Protein AF-A0AAW3KBV8-F1 (afdb_monomer_lite)

Radius of gyration: 38.48 Å; chains: 1; bounding box: 75×26×98 Å

pLDDT: mean 75.77, std 16.67, range [42.44, 93.81]

Secondary structure (DSSP, 8-state):
---HHHHHHHHHH-HHHHT--HHHHHHHHHTS---HHHHHHHHTT-HHHHHHHHT-------PPPPPSTT---------PPPPPP----TTSHHHHHHHHHHHHHHHHT--

Foldseek 3Di:
DQDLVNVVVCCVVDPCSVVDDLVRVLVVLVVDPDDPLSSVCVSVVPQVVVCVVVVHDDDDDDDDPDDDPPPDPDPPPPPPPPDDPPDPPPPPVVVVVVVVVVVVVVVVVVD

Structure (mmCIF, N/CA/C/O backbone):
data_AF-A0AAW3KBV8-F1
#
_entry.id   AF-A0AAW3KBV8-F1
#
loop_
_atom_site.group_PDB
_atom_site.id
_atom_site.type_symbol
_atom_site.label_atom_id
_atom_site.label_alt_id
_atom_site.label_comp_id
_atom_site.label_asym_id
_atom_site.label_entity_id
_atom_site.label_seq_id
_atom_site.pdbx_PDB_ins_code
_atom_site.Cartn_x
_atom_site.Cartn_y
_atom_site.Cartn_z
_atom_site.occupancy
_atom_site.B_iso_or_equiv
_atom_site.auth_seq_id
_atom_site.auth_comp_id
_atom_site.auth_asym_id
_atom_site.auth_atom_id
_atom_site.pdbx_PDB_model_num
ATOM 1 N N . MET A 1 1 ? -9.832 -16.138 1.123 1.00 49.03 1 MET A N 1
ATOM 2 C CA . MET A 1 1 ? -8.434 -15.686 1.206 1.00 49.03 1 MET A CA 1
ATOM 3 C C . MET A 1 1 ? -8.419 -14.289 0.636 1.00 49.03 1 MET A C 1
ATOM 5 O O . MET A 1 1 ? -8.500 -14.161 -0.575 1.00 49.03 1 MET A O 1
ATOM 9 N N . SER A 1 2 ? -8.476 -13.278 1.497 1.00 58.88 2 SER A N 1
ATOM 10 C CA . SER A 1 2 ? -8.214 -11.900 1.079 1.00 58.88 2 SER A CA 1
ATOM 11 C C . SER A 1 2 ? -6.729 -11.654 1.278 1.00 58.88 2 SER A C 1
ATOM 13 O O . SER A 1 2 ? -6.234 -11.850 2.388 1.00 58.88 2 SER A O 1
ATOM 15 N N . ASP A 1 3 ? -6.026 -11.295 0.210 1.00 83.75 3 ASP A N 1
ATOM 16 C CA . ASP A 1 3 ? -4.622 -10.904 0.291 1.00 83.75 3 ASP A CA 1
ATOM 17 C C . ASP A 1 3 ? -4.525 -9.458 0.817 1.00 83.75 3 ASP A C 1
ATOM 19 O O . ASP A 1 3 ? -5.466 -8.664 0.702 1.00 83.75 3 ASP A O 1
ATOM 23 N N . ILE A 1 4 ? -3.385 -9.084 1.391 1.00 87.75 4 ILE A N 1
ATOM 24 C CA . ILE A 1 4 ? -3.116 -7.702 1.800 1.00 87.75 4 ILE A CA 1
ATOM 25 C C . ILE A 1 4 ? -3.216 -6.747 0.603 1.00 87.75 4 ILE A C 1
ATOM 27 O O . ILE A 1 4 ? -3.649 -5.608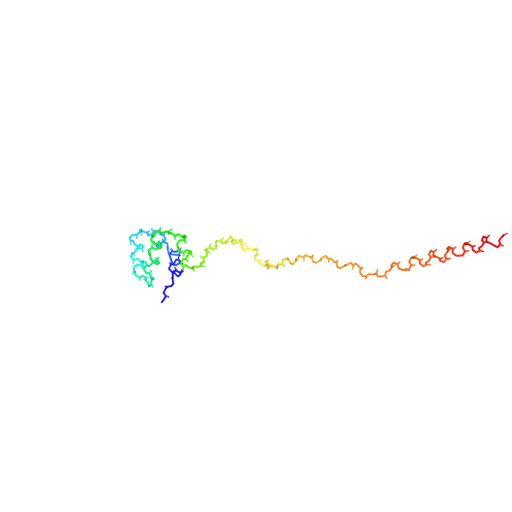 0.759 1.00 87.75 4 ILE A O 1
ATOM 31 N N . ILE A 1 5 ? -2.880 -7.227 -0.600 1.00 88.06 5 ILE A N 1
ATOM 32 C CA . ILE A 1 5 ? -3.004 -6.461 -1.843 1.00 88.06 5 ILE A CA 1
ATOM 33 C C . ILE A 1 5 ? -4.477 -6.174 -2.153 1.00 88.06 5 ILE A C 1
ATOM 35 O O . ILE A 1 5 ? -4.812 -5.019 -2.407 1.00 88.06 5 ILE A O 1
ATOM 39 N N . ASP A 1 6 ? -5.363 -7.171 -2.046 1.00 89.12 6 ASP A N 1
ATOM 40 C CA . ASP A 1 6 ? -6.808 -6.981 -2.253 1.00 89.12 6 ASP A CA 1
ATOM 41 C C . ASP A 1 6 ? -7.386 -5.982 -1.242 1.00 89.12 6 ASP A C 1
ATOM 43 O O . ASP A 1 6 ? -8.231 -5.146 -1.569 1.00 89.12 6 ASP A O 1
ATOM 47 N N . PHE A 1 7 ? -6.914 -6.049 0.007 1.00 91.00 7 PHE A N 1
ATOM 48 C CA . PHE A 1 7 ? -7.319 -5.109 1.046 1.00 91.00 7 PHE A CA 1
ATOM 49 C C . PHE A 1 7 ? -6.889 -3.674 0.719 1.00 91.00 7 PHE A C 1
ATOM 51 O O . PHE A 1 7 ? -7.692 -2.749 0.837 1.00 91.00 7 PHE A O 1
ATOM 58 N N . MET A 1 8 ? -5.642 -3.478 0.282 1.00 89.12 8 MET A N 1
ATOM 59 C CA . MET A 1 8 ? -5.128 -2.164 -0.114 1.00 89.12 8 MET A CA 1
ATOM 60 C C . MET A 1 8 ? -5.811 -1.626 -1.374 1.00 89.12 8 MET A C 1
ATOM 62 O O . MET A 1 8 ? -6.102 -0.432 -1.440 1.00 89.12 8 MET A O 1
ATOM 66 N N . GLU A 1 9 ? -6.106 -2.487 -2.349 1.00 90.00 9 GLU A N 1
ATOM 67 C CA . GLU A 1 9 ? -6.870 -2.116 -3.541 1.00 90.00 9 GLU A CA 1
ATOM 68 C C . GLU A 1 9 ? -8.261 -1.612 -3.148 1.00 90.00 9 GLU A C 1
ATOM 70 O O . GLU A 1 9 ? -8.667 -0.519 -3.552 1.00 90.00 9 GLU A O 1
ATOM 75 N N . ARG A 1 10 ? -8.958 -2.351 -2.277 1.00 92.00 10 ARG A N 1
ATOM 76 C CA . ARG A 1 10 ? -10.255 -1.926 -1.747 1.00 92.00 10 ARG A CA 1
ATOM 77 C C . ARG A 1 10 ? -10.145 -0.629 -0.949 1.00 92.00 10 ARG A C 1
ATOM 79 O O . ARG A 1 10 ? -10.985 0.242 -1.131 1.00 92.00 10 ARG A O 1
ATOM 86 N N . MET A 1 11 ? -9.130 -0.476 -0.099 1.00 89.31 11 MET A N 1
ATOM 87 C CA . MET A 1 11 ? -8.914 0.754 0.672 1.00 89.31 11 MET A CA 1
ATOM 88 C C . MET A 1 11 ? -8.716 1.975 -0.236 1.00 89.31 11 MET A C 1
ATOM 90 O O . MET A 1 11 ? -9.236 3.046 0.063 1.00 89.31 11 MET A O 1
ATOM 94 N N . GLY A 1 12 ? -7.979 1.825 -1.340 1.00 88.31 12 GLY A N 1
ATOM 95 C CA . GLY A 1 12 ? -7.748 2.905 -2.300 1.00 88.31 12 GLY A CA 1
ATOM 96 C C . GLY A 1 12 ? -8.944 3.194 -3.213 1.00 88.31 12 GLY A C 1
ATOM 97 O O . GLY A 1 12 ? -9.134 4.337 -3.624 1.00 88.31 12 GLY A O 1
ATOM 98 N N . GLY A 1 13 ? -9.745 2.175 -3.539 1.00 90.56 13 GLY A N 1
ATOM 99 C CA . GLY A 1 13 ? -10.930 2.302 -4.393 1.00 90.56 13 GLY A CA 1
ATOM 100 C C . GLY A 1 13 ? -12.199 2.748 -3.661 1.00 90.56 13 GLY A C 1
ATOM 101 O O . GLY A 1 13 ? -13.104 3.306 -4.283 1.00 90.56 13 GLY A O 1
ATOM 102 N N . ASP A 1 14 ? -12.279 2.518 -2.351 1.00 93.19 14 ASP A N 1
ATOM 103 C CA . ASP A 1 14 ? -13.417 2.883 -1.511 1.00 93.19 14 ASP A CA 1
ATOM 104 C C . ASP A 1 14 ? -13.158 4.226 -0.814 1.00 93.19 14 ASP A C 1
ATOM 106 O O . ASP A 1 14 ? -12.304 4.354 0.064 1.00 93.19 14 ASP A O 1
ATOM 110 N N . ALA A 1 15 ? -13.929 5.245 -1.203 1.00 88.38 15 ALA A N 1
ATOM 111 C CA . ALA A 1 15 ? -13.783 6.599 -0.678 1.00 88.38 15 ALA A CA 1
ATOM 112 C C . ALA A 1 15 ? -13.983 6.676 0.846 1.00 88.38 15 ALA A C 1
ATOM 114 O O . ALA A 1 15 ? -13.299 7.464 1.500 1.00 88.38 15 ALA A O 1
ATOM 115 N N . GLN A 1 16 ? -14.872 5.860 1.422 1.00 89.94 16 GLN A N 1
ATOM 116 C CA . GLN A 1 16 ? -15.117 5.860 2.864 1.00 89.94 16 GLN A CA 1
ATOM 117 C C . GLN A 1 16 ? -13.943 5.237 3.612 1.00 89.94 16 GLN A C 1
ATOM 119 O O . GLN A 1 16 ? -13.478 5.812 4.590 1.00 89.94 16 GLN A O 1
ATOM 124 N N . LEU A 1 17 ? -13.417 4.115 3.119 1.00 89.62 17 LEU A N 1
ATOM 125 C CA . LEU A 1 17 ? -12.223 3.485 3.687 1.00 89.62 17 LEU A CA 1
ATOM 126 C C . LEU A 1 17 ? -10.975 4.358 3.539 1.00 89.62 17 LEU A C 1
ATOM 128 O O . LEU A 1 17 ? -10.179 4.438 4.470 1.00 89.62 17 LEU A O 1
ATOM 132 N N . SER A 1 18 ? -10.828 5.058 2.413 1.00 87.56 18 SER A N 1
ATOM 133 C CA . SER A 1 18 ? -9.697 5.962 2.173 1.00 87.56 18 SER A CA 1
ATOM 134 C C . SER A 1 18 ? -9.655 7.156 3.137 1.00 87.56 18 SER A C 1
ATOM 136 O O . SER A 1 18 ? -8.592 7.735 3.362 1.00 87.56 18 SER A O 1
ATOM 138 N N . GLN A 1 19 ? -10.811 7.531 3.697 1.00 90.06 19 GLN A N 1
ATOM 139 C CA . GLN A 1 19 ? -10.969 8.638 4.643 1.00 90.06 19 GLN A CA 1
ATOM 140 C C . GLN A 1 19 ? -11.357 8.163 6.050 1.00 90.06 19 GLN A C 1
ATOM 142 O O . GLN A 1 19 ? -11.696 8.993 6.895 1.00 90.06 19 GLN A O 1
ATOM 147 N N . ALA A 1 20 ? -11.327 6.850 6.296 1.00 92.12 20 ALA A N 1
ATOM 148 C CA . ALA A 1 20 ? -11.728 6.267 7.563 1.00 92.12 20 ALA A CA 1
ATOM 149 C C . ALA A 1 20 ? -10.825 6.757 8.698 1.00 92.12 20 ALA A C 1
ATOM 151 O O . ALA A 1 20 ? -9.615 6.950 8.534 1.00 92.12 20 ALA A O 1
ATOM 152 N N . SER A 1 21 ? -11.417 6.932 9.874 1.00 93.50 21 SER A N 1
ATOM 153 C CA . SER A 1 21 ? -10.644 7.123 11.097 1.00 93.50 21 SER A CA 1
ATOM 154 C C . SER A 1 21 ? -9.832 5.867 11.437 1.00 93.50 21 SER A C 1
ATOM 156 O O . SER A 1 21 ? -10.089 4.774 10.931 1.00 93.50 21 SER A O 1
ATOM 158 N N . ALA A 1 22 ? -8.841 6.011 12.321 1.00 91.50 22 ALA A N 1
ATOM 159 C CA . ALA A 1 22 ? -8.021 4.881 12.755 1.00 91.50 22 ALA A CA 1
ATOM 160 C C . ALA A 1 22 ? -8.863 3.765 13.404 1.00 91.50 22 ALA A C 1
ATOM 162 O O . ALA A 1 22 ? -8.608 2.592 13.146 1.00 91.50 22 ALA A O 1
ATOM 163 N N . ASP A 1 23 ? -9.883 4.122 14.191 1.00 93.81 23 ASP A N 1
ATOM 164 C CA . ASP A 1 23 ? -10.791 3.165 14.831 1.00 93.81 23 ASP A CA 1
ATOM 165 C C . ASP A 1 23 ? -11.649 2.402 13.808 1.00 93.81 23 ASP A C 1
ATOM 167 O O . ASP A 1 23 ? -11.741 1.176 13.866 1.00 93.81 23 ASP A O 1
ATOM 171 N N . GLU A 1 24 ? -12.222 3.101 12.823 1.00 93.69 24 GLU A N 1
ATOM 172 C CA . GLU A 1 24 ? -12.994 2.472 11.740 1.00 93.69 24 GLU A CA 1
ATOM 173 C C . GLU A 1 24 ? -12.115 1.550 10.889 1.00 93.69 24 GLU A C 1
ATOM 175 O O . GLU A 1 24 ? -12.504 0.431 10.550 1.00 93.69 24 GLU A O 1
ATOM 180 N N . LEU A 1 25 ? -10.894 1.987 10.574 1.00 92.62 25 LEU A N 1
ATOM 181 C CA . LEU A 1 25 ? -9.945 1.170 9.830 1.00 92.62 25 LEU A CA 1
ATOM 182 C C . LEU A 1 25 ? -9.495 -0.056 10.647 1.00 92.62 25 LEU A C 1
ATOM 184 O O . LEU A 1 25 ? -9.307 -1.130 10.072 1.00 92.62 25 LEU A O 1
ATOM 188 N N . ALA A 1 26 ? -9.356 0.069 11.971 1.00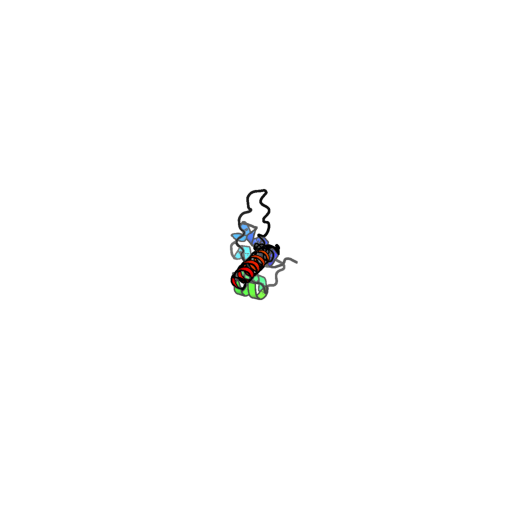 93.25 26 ALA A N 1
ATOM 189 C CA . ALA A 1 26 ? -9.020 -1.044 12.860 1.00 93.25 26 ALA A CA 1
ATOM 190 C C . ALA A 1 26 ? -10.142 -2.085 12.910 1.00 93.25 26 ALA A C 1
ATOM 192 O O . ALA A 1 26 ? -9.861 -3.286 12.878 1.00 93.25 26 ALA A O 1
ATOM 193 N N . GLU A 1 27 ? -11.401 -1.647 12.926 1.00 93.44 27 GLU A N 1
ATOM 194 C CA . GLU A 1 27 ? -12.563 -2.535 12.847 1.00 93.44 27 GLU A CA 1
ATOM 195 C C . GLU A 1 27 ? -12.564 -3.324 11.529 1.00 93.44 27 GLU A C 1
ATOM 197 O O . GLU A 1 27 ? -12.684 -4.552 11.528 1.00 93.44 27 GLU A O 1
ATOM 202 N N . VAL A 1 28 ? -12.336 -2.640 10.405 1.00 93.06 28 VAL A N 1
ATOM 203 C CA . VAL A 1 28 ? -12.328 -3.269 9.077 1.00 93.06 28 VAL A CA 1
ATOM 204 C C . VAL A 1 28 ? -11.133 -4.217 8.894 1.00 93.06 28 VAL A C 1
ATOM 206 O O . VAL A 1 28 ? -11.294 -5.306 8.335 1.00 93.06 28 VAL A O 1
ATOM 209 N N . LEU A 1 29 ? -9.949 -3.869 9.411 1.00 91.44 29 LEU A N 1
ATOM 210 C CA . LEU A 1 29 ? -8.791 -4.773 9.439 1.00 91.44 29 LEU A CA 1
ATOM 211 C C . LEU A 1 29 ? -9.036 -6.003 10.316 1.00 91.44 29 LEU A C 1
ATOM 213 O O . LEU A 1 29 ? -8.679 -7.106 9.913 1.00 91.44 29 LEU A O 1
ATOM 217 N N . SER A 1 30 ? -9.679 -5.833 11.473 1.00 90.38 30 SER A N 1
ATOM 218 C CA . SER A 1 30 ? -9.990 -6.938 12.391 1.00 90.38 30 SER A CA 1
ATOM 219 C C . SER A 1 30 ? -11.021 -7.907 11.807 1.00 90.38 30 SER A C 1
ATOM 221 O O . SER A 1 30 ? -11.003 -9.096 12.120 1.00 90.38 30 SER A O 1
ATOM 223 N N . ALA A 1 31 ? -11.912 -7.411 10.946 1.00 90.69 31 ALA A N 1
ATOM 224 C CA . ALA A 1 31 ? -12.862 -8.224 10.188 1.00 90.69 31 ALA A CA 1
ATOM 225 C C . ALA A 1 31 ? -12.237 -8.901 8.951 1.00 90.69 31 ALA A C 1
ATOM 227 O O . ALA A 1 31 ? -12.901 -9.703 8.291 1.00 90.69 31 ALA A O 1
ATOM 228 N N . SER A 1 32 ? -10.986 -8.575 8.616 1.00 89.38 32 SER A N 1
ATOM 229 C CA . SER A 1 32 ? -10.272 -9.132 7.468 1.00 89.38 32 SER A CA 1
ATOM 230 C C . SER A 1 32 ? -9.493 -10.391 7.855 1.00 89.38 32 SER A C 1
ATOM 232 O O . SER A 1 32 ? -8.966 -10.505 8.956 1.00 89.38 32 SER A O 1
ATOM 234 N N . ASP A 1 33 ? -9.335 -11.315 6.907 1.00 89.56 33 ASP A N 1
ATOM 235 C CA . AS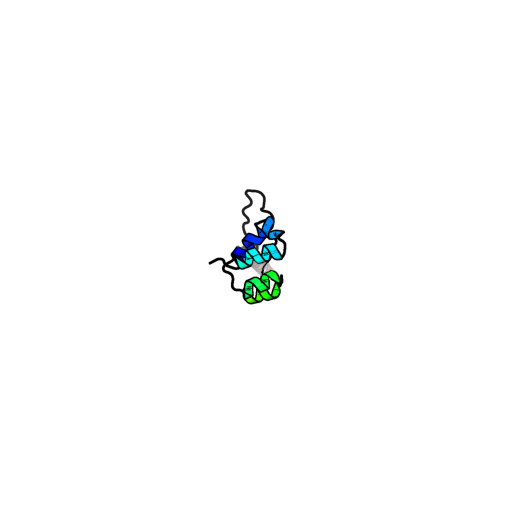P A 1 33 ? -8.608 -12.586 7.093 1.00 89.56 33 ASP A CA 1
ATOM 236 C C . ASP A 1 33 ? -7.068 -12.412 7.054 1.00 89.56 33 ASP A C 1
ATOM 238 O O . ASP A 1 33 ? -6.322 -13.310 6.669 1.00 89.56 33 ASP A O 1
ATOM 242 N N . LEU A 1 34 ? -6.573 -11.218 7.396 1.00 90.12 34 LEU A N 1
ATOM 243 C CA . LEU A 1 34 ? -5.156 -10.865 7.340 1.00 90.12 34 LEU A CA 1
ATOM 244 C C . LEU A 1 34 ? -4.430 -11.338 8.596 1.00 90.12 34 LEU A C 1
ATOM 246 O O . LEU A 1 34 ? -4.957 -11.241 9.704 1.00 90.12 34 LEU A O 1
ATOM 250 N N . ALA A 1 35 ? -3.176 -11.762 8.439 1.00 90.19 35 ALA A N 1
ATOM 251 C CA . ALA A 1 35 ? -2.320 -12.063 9.578 1.00 90.19 35 ALA A CA 1
ATOM 252 C C . ALA A 1 35 ? -2.193 -10.832 10.505 1.00 90.19 35 ALA A C 1
ATOM 254 O O . ALA A 1 35 ? -2.083 -9.703 10.016 1.00 90.19 35 ALA A O 1
ATOM 255 N N . PRO A 1 36 ? -2.154 -11.018 11.836 1.00 88.88 36 PRO A N 1
ATOM 256 C CA . PRO A 1 36 ? -2.119 -9.908 12.792 1.00 88.88 36 PRO A CA 1
ATOM 257 C C . PRO A 1 36 ? -0.892 -9.002 12.608 1.00 88.88 36 PRO A C 1
ATOM 259 O O . PRO A 1 36 ? -0.971 -7.792 12.815 1.00 88.88 36 PRO A O 1
ATOM 262 N N . GLU A 1 37 ? 0.233 -9.561 12.155 1.00 90.19 37 GLU A N 1
ATOM 263 C CA . GLU A 1 37 ? 1.426 -8.789 11.795 1.00 90.19 37 GLU A CA 1
ATOM 264 C C . GLU A 1 37 ? 1.168 -7.805 10.644 1.00 90.19 37 GLU A C 1
ATOM 266 O O . GLU A 1 37 ? 1.612 -6.660 10.712 1.00 90.19 37 GLU A O 1
ATOM 271 N N . MET A 1 38 ? 0.386 -8.206 9.636 1.00 88.69 38 MET A N 1
ATOM 272 C CA . MET A 1 38 ? 0.018 -7.352 8.506 1.00 88.69 38 MET A CA 1
ATOM 273 C C . MET A 1 38 ? -0.971 -6.268 8.922 1.00 88.69 38 MET A C 1
ATOM 275 O O . MET A 1 38 ? -0.794 -5.109 8.551 1.00 88.69 38 MET A O 1
ATOM 279 N N . GLN A 1 39 ? -1.963 -6.610 9.748 1.00 92.00 39 GLN A N 1
ATOM 280 C CA . GLN A 1 39 ? -2.912 -5.628 10.284 1.00 92.00 39 GLN A CA 1
ATOM 281 C C . GLN A 1 39 ? -2.184 -4.520 11.057 1.00 92.00 39 GLN A C 1
ATOM 283 O O . GLN A 1 39 ? -2.430 -3.334 10.836 1.00 92.00 39 GLN A O 1
ATOM 288 N N . SER A 1 40 ? -1.226 -4.899 11.909 1.00 91.75 40 SER A N 1
ATOM 289 C CA . SER A 1 40 ? -0.438 -3.944 12.692 1.00 91.75 40 SER A CA 1
ATOM 290 C C . SER A 1 40 ? 0.406 -3.027 11.804 1.00 91.75 40 SER A C 1
ATOM 292 O O . SER A 1 40 ? 0.518 -1.839 12.084 1.00 91.75 40 SER A O 1
ATOM 294 N N . VAL A 1 41 ? 0.982 -3.550 10.719 1.00 92.44 41 VAL A N 1
ATOM 295 C CA . VAL A 1 41 ? 1.799 -2.754 9.790 1.00 92.44 41 VAL A CA 1
ATOM 296 C C . VAL A 1 41 ? 0.965 -1.748 9.001 1.00 92.44 41 VAL A C 1
ATOM 298 O O . VAL A 1 41 ? 1.415 -0.618 8.799 1.00 92.44 41 VAL A O 1
ATOM 301 N N . VAL A 1 42 ? -0.250 -2.128 8.595 1.00 90.62 42 VAL A N 1
ATOM 302 C CA . VAL A 1 42 ? -1.196 -1.207 7.948 1.00 90.62 42 VAL A CA 1
ATOM 303 C C . VAL A 1 42 ? -1.620 -0.104 8.915 1.00 90.62 42 VAL A C 1
ATOM 305 O O . VAL A 1 42 ? -1.575 1.066 8.547 1.00 90.62 42 VAL A O 1
ATOM 308 N N . MET A 1 43 ? -1.960 -0.459 10.158 1.00 92.06 43 MET A N 1
ATOM 309 C CA . MET A 1 43 ? -2.308 0.500 11.216 1.00 92.06 43 MET A CA 1
ATOM 310 C C . M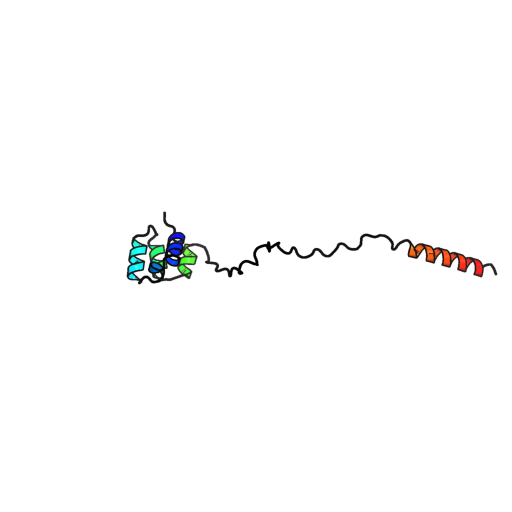ET A 1 43 ? -1.183 1.496 11.517 1.00 92.06 43 MET A C 1
ATOM 312 O O . MET A 1 43 ? -1.434 2.680 11.720 1.00 92.06 43 MET A O 1
ATOM 316 N N . GLU A 1 44 ? 0.068 1.033 11.521 1.00 92.56 44 GLU A N 1
ATOM 317 C CA . GLU A 1 44 ? 1.251 1.878 11.728 1.00 92.56 44 GLU A CA 1
ATOM 318 C C . GLU A 1 44 ? 1.540 2.813 10.537 1.00 92.56 44 GLU A C 1
ATOM 320 O O . GLU A 1 44 ? 2.379 3.708 10.660 1.00 92.56 44 GLU A O 1
ATOM 325 N N . GLY A 1 45 ? 0.916 2.595 9.372 1.00 89.00 45 GLY A N 1
ATOM 326 C CA . GLY A 1 45 ? 1.232 3.320 8.137 1.00 89.00 45 GLY A CA 1
ATOM 327 C C . GLY A 1 45 ? 2.681 3.117 7.674 1.00 89.00 45 GLY A C 1
ATOM 328 O O . GLY A 1 45 ? 3.242 3.955 6.963 1.00 89.00 45 GLY A O 1
ATOM 329 N N . ASN A 1 46 ? 3.329 2.028 8.102 1.00 90.31 46 ASN A N 1
ATOM 330 C CA . ASN A 1 46 ? 4.756 1.815 7.888 1.00 90.31 46 ASN A CA 1
ATOM 331 C C . ASN A 1 46 ? 5.017 1.131 6.542 1.00 90.31 46 ASN A C 1
ATOM 333 O O . ASN A 1 46 ? 5.154 -0.092 6.454 1.00 90.31 46 ASN A O 1
ATOM 337 N N . ALA A 1 47 ? 5.138 1.949 5.495 1.00 87.94 47 ALA A N 1
ATOM 338 C CA . ALA A 1 47 ? 5.380 1.477 4.135 1.00 87.94 47 ALA A CA 1
ATOM 339 C C . ALA A 1 47 ? 6.636 0.591 4.015 1.00 87.94 47 ALA A C 1
ATOM 341 O O . ALA A 1 47 ? 6.582 -0.438 3.355 1.00 87.94 47 ALA A O 1
ATOM 342 N N . ALA A 1 48 ? 7.735 0.920 4.703 1.00 90.38 48 ALA A N 1
ATOM 343 C CA . ALA A 1 48 ? 8.984 0.153 4.613 1.00 90.38 48 ALA A CA 1
ATOM 344 C C . ALA A 1 48 ? 8.865 -1.261 5.207 1.00 90.38 48 ALA A C 1
ATOM 346 O O . ALA A 1 48 ? 9.395 -2.240 4.671 1.00 90.38 48 ALA A O 1
ATOM 347 N N . LYS A 1 49 ? 8.150 -1.382 6.328 1.00 91.50 49 LYS A N 1
ATOM 348 C CA . LYS A 1 49 ? 7.875 -2.674 6.967 1.00 91.50 49 LYS A CA 1
ATOM 349 C C . LYS A 1 49 ? 6.918 -3.506 6.112 1.00 91.50 49 LYS A C 1
ATOM 351 O O . LYS A 1 49 ? 7.127 -4.708 5.974 1.00 91.50 49 LYS A O 1
ATOM 356 N N . LEU A 1 50 ? 5.945 -2.858 5.473 1.00 88.44 50 LEU A N 1
ATOM 357 C CA . LEU A 1 50 ? 5.028 -3.499 4.533 1.00 88.44 50 LEU A CA 1
ATOM 358 C C . LEU A 1 50 ? 5.752 -4.021 3.283 1.00 88.44 50 LEU A C 1
ATOM 360 O O . LEU A 1 50 ? 5.567 -5.177 2.918 1.00 88.44 50 LEU A O 1
ATOM 364 N N . GLU A 1 51 ? 6.637 -3.218 2.683 1.00 89.88 51 GLU A N 1
ATOM 365 C CA . GLU A 1 51 ? 7.506 -3.619 1.562 1.00 89.88 51 GLU A CA 1
ATOM 366 C C . GLU A 1 51 ? 8.349 -4.855 1.914 1.00 89.88 51 GLU A C 1
ATOM 368 O O . GLU A 1 51 ? 8.479 -5.783 1.116 1.00 89.88 51 GLU A O 1
ATOM 373 N N . THR A 1 52 ? 8.897 -4.882 3.133 1.00 91.25 52 THR A N 1
ATOM 374 C CA . THR A 1 52 ? 9.713 -6.000 3.626 1.00 91.25 52 THR A CA 1
ATOM 375 C C . THR A 1 52 ? 8.895 -7.284 3.752 1.00 91.25 52 THR A C 1
ATOM 377 O O . THR A 1 52 ? 9.359 -8.340 3.329 1.00 91.25 52 THR A O 1
ATOM 380 N N . LEU A 1 53 ? 7.679 -7.201 4.300 1.00 87.62 53 LEU A N 1
ATOM 381 C CA . LEU A 1 53 ? 6.787 -8.356 4.457 1.00 87.62 53 LEU A CA 1
ATOM 382 C C . LEU A 1 53 ? 6.264 -8.876 3.116 1.00 87.62 53 LEU A C 1
ATOM 384 O O . LEU A 1 53 ? 6.152 -10.083 2.923 1.00 87.62 53 LEU A O 1
ATOM 388 N N . LEU A 1 54 ? 5.979 -7.970 2.181 1.00 85.81 54 LEU A N 1
ATOM 389 C CA . LEU A 1 54 ? 5.544 -8.305 0.826 1.00 85.81 54 LEU A CA 1
ATOM 390 C C . LEU A 1 54 ? 6.680 -8.840 -0.056 1.00 85.81 54 LEU A C 1
ATOM 392 O O . LEU A 1 54 ? 6.418 -9.419 -1.108 1.00 85.81 54 LEU A O 1
ATOM 396 N N . GLY A 1 55 ? 7.939 -8.596 0.320 1.00 88.75 55 GLY A N 1
ATOM 397 C CA . GLY A 1 55 ? 9.098 -8.888 -0.523 1.00 88.75 55 GLY A CA 1
ATOM 398 C C . GLY A 1 55 ? 9.097 -8.114 -1.847 1.00 88.75 55 GLY A C 1
ATOM 399 O O . GLY A 1 55 ? 9.809 -8.491 -2.776 1.00 88.75 55 GLY A O 1
ATOM 400 N N . THR A 1 56 ? 8.297 -7.047 -1.951 1.00 83.69 56 THR A N 1
ATOM 401 C CA . THR A 1 56 ? 8.125 -6.263 -3.175 1.00 83.69 56 THR A CA 1
ATOM 402 C C . THR A 1 56 ? 8.109 -4.774 -2.872 1.00 83.69 56 THR A C 1
ATOM 404 O O . THR A 1 56 ? 7.637 -4.333 -1.823 1.00 83.69 56 THR A O 1
ATOM 407 N N . LYS A 1 57 ? 8.607 -3.987 -3.826 1.00 85.62 57 LYS A N 1
ATOM 408 C CA . LYS A 1 57 ? 8.604 -2.528 -3.758 1.00 85.62 57 LYS A CA 1
ATOM 409 C C . LYS A 1 57 ? 7.474 -1.977 -4.637 1.00 85.62 57 LYS A C 1
ATOM 411 O O . LYS A 1 57 ? 7.483 -2.277 -5.833 1.00 85.62 57 LYS A O 1
ATOM 416 N N . PRO A 1 58 ? 6.531 -1.169 -4.114 1.00 76.19 58 PRO A N 1
ATOM 417 C CA . PRO A 1 58 ? 5.529 -0.519 -4.943 1.00 76.19 58 PRO A CA 1
ATOM 418 C C . PRO A 1 58 ? 6.218 0.392 -5.964 1.00 76.19 58 PRO A C 1
ATOM 420 O O . PRO A 1 58 ? 7.044 1.241 -5.624 1.00 76.19 58 PRO A O 1
ATOM 423 N N . MET A 1 59 ? 5.883 0.189 -7.236 1.00 79.31 59 MET A N 1
ATOM 424 C CA . MET A 1 59 ? 6.362 0.984 -8.362 1.00 79.31 59 MET A CA 1
ATOM 425 C C . MET A 1 59 ? 5.216 1.859 -8.862 1.00 79.31 59 MET A C 1
ATOM 427 O O . MET A 1 59 ? 4.275 1.362 -9.477 1.00 79.31 59 MET A O 1
ATOM 431 N N . CYS A 1 60 ? 5.303 3.168 -8.636 1.00 77.38 60 CYS A N 1
ATOM 432 C CA . CYS A 1 60 ? 4.399 4.122 -9.272 1.00 77.38 60 CYS A CA 1
ATOM 433 C C . CYS A 1 60 ? 4.962 4.485 -10.648 1.00 77.38 60 CYS A C 1
ATOM 435 O O . CYS A 1 60 ? 5.994 5.151 -10.740 1.00 77.38 60 CYS A O 1
ATOM 437 N N . MET A 1 61 ? 4.293 4.053 -11.718 1.00 81.44 61 MET A N 1
ATOM 438 C CA . MET A 1 61 ? 4.651 4.455 -13.078 1.00 81.44 61 MET A CA 1
ATOM 439 C C . MET A 1 61 ? 3.783 5.622 -13.533 1.00 81.44 61 MET A C 1
ATOM 441 O O . MET A 1 61 ? 2.560 5.591 -13.407 1.00 81.44 61 MET A O 1
ATOM 445 N N . LEU A 1 62 ? 4.419 6.646 -14.102 1.00 84.94 62 LEU A N 1
ATOM 446 C CA . LEU A 1 62 ? 3.701 7.678 -14.835 1.00 84.94 62 LEU A CA 1
ATOM 447 C C . LEU A 1 62 ? 3.258 7.078 -16.174 1.00 84.94 62 LEU A C 1
ATOM 449 O O . LEU A 1 62 ? 4.087 6.817 -17.046 1.00 84.94 62 LEU A O 1
ATOM 453 N N . VAL A 1 63 ? 1.958 6.842 -16.332 1.00 82.81 63 VAL A N 1
ATOM 454 C CA . VAL A 1 63 ? 1.397 6.390 -17.608 1.00 82.81 63 VAL A CA 1
ATOM 455 C C . VAL A 1 63 ? 1.167 7.619 -18.479 1.00 82.81 63 VAL A C 1
ATOM 457 O O . VAL A 1 63 ? 0.428 8.528 -18.098 1.00 82.81 63 VAL A O 1
ATOM 460 N N . ALA A 1 64 ? 1.827 7.672 -19.638 1.00 83.12 64 ALA A N 1
ATOM 461 C CA . ALA A 1 64 ? 1.564 8.718 -20.618 1.00 83.12 64 ALA A CA 1
ATOM 462 C C . ALA A 1 64 ? 0.092 8.645 -21.063 1.00 83.12 64 ALA A C 1
ATOM 464 O O . ALA A 1 64 ? -0.438 7.539 -21.211 1.00 83.12 64 ALA A O 1
ATOM 465 N N . PRO A 1 65 ? -0.582 9.790 -21.284 1.00 81.75 65 PRO A N 1
ATOM 466 C CA . PRO A 1 65 ? -1.935 9.775 -21.817 1.00 81.75 65 PRO A CA 1
ATOM 467 C C . PRO A 1 65 ? -1.962 8.994 -23.138 1.00 81.75 65 PRO A C 1
ATOM 469 O O . PRO A 1 65 ? -0.981 9.040 -23.891 1.00 81.75 65 PRO A O 1
ATOM 472 N N . PRO A 1 66 ? -3.059 8.274 -23.431 1.00 78.62 66 PRO A N 1
ATOM 473 C CA . PRO A 1 66 ? -3.177 7.573 -24.698 1.00 78.62 66 PRO A CA 1
ATOM 474 C C . PRO A 1 66 ? -2.996 8.573 -25.844 1.00 78.62 66 PRO A C 1
ATOM 476 O O . PRO A 1 66 ? -3.525 9.687 -25.805 1.00 78.62 66 PRO A O 1
ATOM 479 N N . GLY A 1 67 ? -2.224 8.173 -26.855 1.00 78.12 67 GLY A N 1
ATOM 480 C CA . GLY A 1 67 ? -2.111 8.933 -28.093 1.00 78.12 67 GLY A CA 1
ATOM 481 C C . GLY A 1 67 ? -3.475 9.090 -28.782 1.00 78.12 67 GLY A C 1
ATOM 482 O O . GLY A 1 67 ? -4.444 8.418 -28.410 1.00 78.12 67 GLY A O 1
ATOM 483 N N . PRO A 1 68 ? -3.582 9.975 -29.785 1.00 81.12 68 PRO A N 1
ATOM 484 C CA . PRO A 1 68 ? -4.814 10.134 -30.545 1.00 81.12 68 PRO A CA 1
ATOM 485 C C . PRO A 1 68 ? -5.305 8.782 -31.103 1.00 81.12 68 PRO A C 1
ATOM 487 O O . PRO A 1 68 ? -4.495 7.935 -31.493 1.00 81.12 68 PRO A O 1
ATOM 490 N N . PRO A 1 69 ? -6.629 8.547 -31.145 1.00 75.81 69 PRO A N 1
ATOM 491 C CA . PRO A 1 69 ? -7.180 7.285 -31.625 1.00 75.81 69 PRO A CA 1
ATOM 492 C C . PRO A 1 69 ? -6.688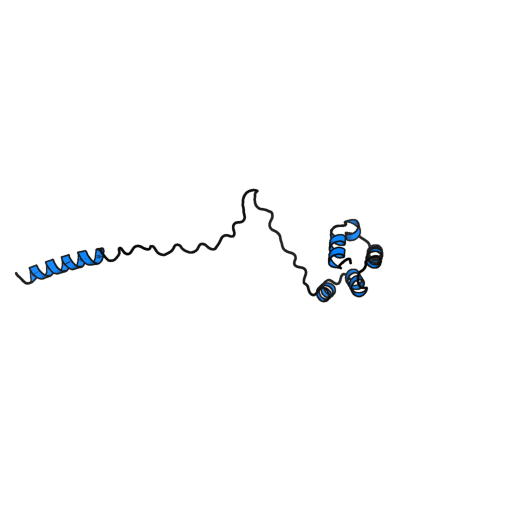 7.004 -33.052 1.00 75.81 69 PRO A C 1
ATOM 494 O O . PRO A 1 69 ? -6.861 7.830 -33.945 1.00 75.81 69 PRO A O 1
ATOM 497 N N . GLY A 1 70 ? -6.052 5.847 -33.255 1.00 66.75 70 GLY A N 1
ATOM 498 C CA . GLY A 1 70 ? -5.472 5.438 -34.540 1.00 66.75 70 GLY A CA 1
ATOM 499 C C . GLY A 1 70 ? -3.949 5.571 -34.650 1.00 66.75 70 GLY A C 1
ATOM 500 O O . GLY A 1 70 ? -3.381 5.057 -35.611 1.00 66.75 70 GLY A O 1
ATOM 501 N N . THR A 1 71 ? -3.260 6.179 -33.678 1.00 61.94 71 THR A N 1
ATOM 502 C CA . THR A 1 71 ? -1.797 6.051 -33.580 1.00 61.94 71 THR A CA 1
ATOM 503 C C . THR A 1 71 ? -1.459 4.805 -32.775 1.00 61.94 71 THR A C 1
ATOM 505 O O . THR A 1 71 ? -1.334 4.851 -31.550 1.00 61.94 71 THR A O 1
ATOM 508 N N . GLU A 1 72 ? -1.346 3.670 -33.460 1.00 62.72 72 GLU A N 1
ATOM 509 C CA . GLU A 1 72 ? -0.684 2.501 -32.891 1.00 62.72 72 GLU A CA 1
ATOM 510 C C . GLU A 1 72 ? 0.737 2.925 -32.496 1.00 62.72 72 GLU A C 1
ATOM 512 O O . GLU A 1 72 ? 1.468 3.510 -33.297 1.00 62.72 72 GLU A O 1
ATOM 517 N N . SER A 1 73 ? 1.117 2.704 -31.236 1.00 63.09 73 SER A N 1
ATOM 518 C CA . SER A 1 73 ? 2.493 2.926 -30.791 1.00 63.09 73 SER A CA 1
ATOM 519 C C . SER A 1 73 ? 3.358 1.813 -31.369 1.00 63.09 73 SER A C 1
ATOM 521 O O . SER A 1 73 ? 3.725 0.868 -30.675 1.00 63.09 73 SER A O 1
ATOM 523 N N . THR A 1 74 ? 3.663 1.896 -32.662 1.00 58.69 74 THR A N 1
ATOM 524 C CA . THR A 1 74 ? 4.733 1.103 -33.255 1.00 58.69 74 THR A CA 1
ATOM 525 C C . THR A 1 74 ? 6.014 1.464 -32.510 1.00 58.69 74 THR A C 1
ATOM 527 O O . THR A 1 74 ? 6.395 2.641 -32.531 1.00 58.69 74 THR A O 1
ATOM 530 N N . PRO A 1 75 ? 6.688 0.513 -31.838 1.00 58.00 75 PRO A N 1
ATOM 531 C CA . PRO A 1 75 ? 7.994 0.788 -31.274 1.00 58.00 75 PRO A CA 1
ATOM 532 C C . PRO A 1 75 ? 8.878 1.237 -32.432 1.00 58.00 75 PRO A C 1
ATOM 534 O O . PRO A 1 75 ? 9.055 0.501 -33.405 1.00 58.00 75 PRO A O 1
ATOM 537 N N . VAL A 1 76 ? 9.385 2.468 -32.357 1.00 61.00 76 VAL A N 1
ATOM 538 C CA . VAL A 1 76 ? 10.351 2.980 -33.324 1.00 61.00 76 VAL A CA 1
ATOM 539 C C . VAL A 1 76 ? 11.592 2.115 -33.146 1.00 61.00 76 VAL A C 1
ATOM 541 O O . VAL A 1 76 ? 12.413 2.363 -32.263 1.00 61.00 76 VAL A O 1
ATOM 544 N N . ARG A 1 77 ? 11.706 1.029 -33.923 1.00 62.16 77 ARG A N 1
ATOM 545 C CA . ARG A 1 77 ? 12.976 0.312 -34.035 1.00 62.16 77 ARG A CA 1
ATOM 546 C C . ARG A 1 77 ? 13.991 1.380 -34.449 1.00 62.16 77 ARG A C 1
ATOM 548 O O . ARG A 1 77 ? 13.689 2.116 -35.392 1.00 62.16 77 ARG A O 1
ATOM 555 N N . PRO A 1 78 ? 15.137 1.512 -33.754 1.00 63.59 78 PRO A N 1
ATOM 556 C CA . PRO A 1 78 ? 16.180 2.422 -34.196 1.00 63.59 78 PRO A CA 1
ATOM 557 C C . PRO A 1 78 ? 16.407 2.162 -35.680 1.00 63.59 78 PRO A C 1
ATOM 559 O O . PRO A 1 78 ? 16.529 0.997 -36.072 1.00 63.59 78 PRO A O 1
ATOM 56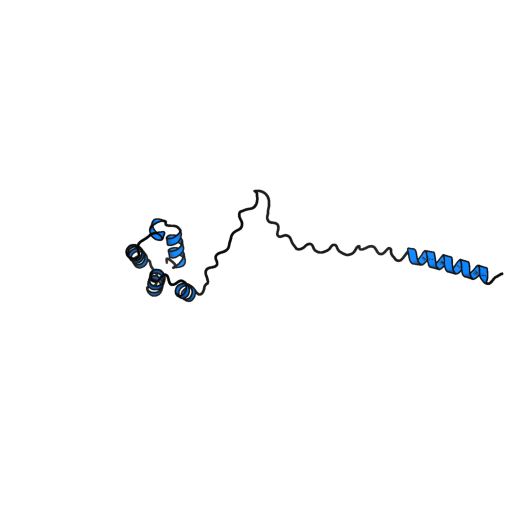2 N N . ALA A 1 79 ? 16.359 3.216 -36.496 1.00 65.12 79 ALA A N 1
ATOM 563 C CA . ALA A 1 79 ? 16.572 3.087 -37.926 1.00 65.12 79 ALA A CA 1
ATOM 564 C C . ALA A 1 79 ? 17.900 2.354 -38.122 1.00 65.12 79 ALA A C 1
ATOM 566 O O . ALA A 1 79 ? 18.956 2.863 -37.744 1.00 65.12 79 ALA A O 1
ATOM 567 N N . VAL A 1 80 ? 17.837 1.128 -38.645 1.00 70.69 80 VAL A N 1
ATOM 568 C CA . VAL A 1 80 ? 19.037 0.462 -39.138 1.00 70.69 80 VAL A CA 1
ATOM 569 C C . VAL A 1 80 ? 19.558 1.398 -40.228 1.00 70.69 80 VAL A C 1
ATOM 571 O O . VAL A 1 80 ? 18.773 1.731 -41.124 1.00 70.69 80 VAL A O 1
ATOM 574 N N . PRO A 1 81 ? 20.798 1.914 -40.124 1.00 73.31 81 PRO A N 1
ATOM 575 C CA . PRO A 1 81 ? 21.346 2.765 -41.169 1.00 73.31 81 PRO A CA 1
ATOM 576 C C . PRO A 1 81 ? 21.203 2.029 -42.506 1.00 73.31 81 PRO A C 1
ATOM 578 O O . PRO A 1 81 ? 21.352 0.800 -42.523 1.00 73.31 81 PRO A O 1
ATOM 581 N N . PRO A 1 82 ? 20.848 2.736 -43.595 1.00 71.56 82 PRO A N 1
ATOM 582 C CA . PRO A 1 82 ? 20.689 2.093 -44.890 1.00 71.56 82 PRO A CA 1
ATOM 583 C C . PRO A 1 82 ? 21.954 1.278 -45.187 1.00 71.56 82 PRO A C 1
ATOM 585 O O . PRO A 1 82 ? 23.054 1.757 -44.878 1.00 71.56 82 PRO A O 1
ATOM 588 N N . PRO A 1 83 ? 21.823 0.045 -45.716 1.00 69.44 83 PRO A N 1
ATOM 589 C CA . PRO A 1 83 ? 22.994 -0.697 -46.151 1.00 69.44 83 PRO A CA 1
ATOM 590 C C . PRO A 1 83 ? 23.799 0.192 -47.112 1.00 69.44 83 PRO A C 1
ATOM 592 O O . PRO A 1 83 ? 23.196 0.992 -47.840 1.00 69.44 83 PRO A O 1
ATOM 595 N N . PRO A 1 84 ? 25.141 0.118 -47.078 1.00 70.06 84 PRO A N 1
ATOM 596 C CA . PRO A 1 84 ? 25.957 0.841 -48.043 1.00 70.06 84 PRO A CA 1
ATOM 597 C C . PRO A 1 84 ? 25.466 0.501 -49.459 1.00 70.06 84 PRO A C 1
ATOM 599 O O . PRO A 1 84 ? 25.015 -0.628 -49.667 1.00 70.06 84 PRO A O 1
ATOM 602 N N . PRO A 1 85 ? 25.485 1.462 -50.402 1.00 71.19 85 PRO A N 1
ATOM 603 C CA . PRO A 1 85 ? 25.052 1.202 -51.767 1.00 71.19 85 PRO A CA 1
ATOM 604 C C . PRO A 1 85 ? 25.838 0.009 -52.317 1.00 71.19 85 PRO A C 1
ATOM 606 O O . PRO A 1 85 ? 27.067 0.032 -52.364 1.00 71.19 85 PRO A O 1
ATOM 609 N N . ASP A 1 86 ? 25.108 -1.049 -52.653 1.00 61.03 86 ASP A N 1
ATOM 610 C CA . ASP A 1 86 ? 25.637 -2.261 -53.262 1.00 61.03 86 ASP A CA 1
ATOM 611 C C . ASP A 1 86 ? 25.635 -2.030 -54.772 1.00 61.03 86 ASP A C 1
ATOM 613 O O . ASP A 1 86 ? 24.723 -2.456 -55.466 1.00 61.03 86 ASP A O 1
ATOM 617 N N . ASP A 1 87 ? 26.612 -1.271 -55.264 1.00 46.31 87 ASP A N 1
ATOM 618 C CA . ASP A 1 87 ? 26.913 -1.215 -56.690 1.00 46.31 87 ASP A CA 1
ATOM 619 C C . ASP A 1 87 ? 28.426 -1.129 -56.867 1.00 46.31 87 ASP A C 1
ATOM 621 O O . ASP A 1 87 ? 29.078 -0.087 -56.760 1.00 46.31 87 ASP A O 1
ATOM 625 N N . ALA A 1 88 ? 28.979 -2.307 -57.123 1.00 53.31 88 ALA A N 1
ATOM 626 C CA . ALA A 1 88 ? 30.225 -2.500 -57.824 1.00 53.31 88 ALA A CA 1
ATOM 627 C C . ALA A 1 88 ? 30.158 -1.824 -59.206 1.00 53.31 88 ALA A C 1
ATOM 629 O O . ALA A 1 88 ? 29.894 -2.483 -60.204 1.00 53.31 88 ALA A O 1
ATOM 630 N N . GLU A 1 89 ? 30.416 -0.518 -59.278 1.00 49.06 89 GLU A N 1
ATOM 631 C CA . GLU A 1 89 ? 30.683 0.181 -60.547 1.00 49.06 89 GLU A CA 1
ATOM 632 C C . GLU A 1 89 ? 31.942 1.067 -60.501 1.00 49.06 89 GLU A C 1
ATOM 634 O O . GLU A 1 89 ? 32.216 1.811 -61.437 1.00 49.06 89 GLU A O 1
ATOM 639 N N . GLU A 1 90 ? 32.791 0.936 -59.474 1.00 46.41 90 GLU A N 1
ATOM 640 C CA . GLU A 1 90 ? 34.071 1.670 -59.405 1.00 46.41 90 GLU A CA 1
ATOM 641 C C . GLU A 1 90 ? 35.204 1.014 -60.234 1.00 46.41 90 GLU A C 1
ATOM 643 O O . GLU A 1 90 ? 36.299 1.558 -60.351 1.00 46.41 90 GLU A O 1
ATOM 648 N N . GLU A 1 91 ? 34.960 -0.135 -60.879 1.00 46.75 91 GLU A N 1
ATOM 649 C CA . GLU A 1 91 ? 35.982 -0.833 -61.684 1.00 46.75 91 GLU A CA 1
ATOM 650 C C . GLU A 1 91 ? 36.003 -0.464 -63.181 1.00 46.75 91 GLU A C 1
ATOM 652 O O . GLU A 1 91 ? 36.972 -0.802 -63.866 1.00 46.75 91 GLU A O 1
ATOM 657 N N . GLN A 1 92 ? 35.005 0.250 -63.722 1.00 45.59 92 GLN A N 1
ATOM 658 C CA . GLN A 1 92 ? 35.022 0.617 -65.152 1.00 45.59 92 GLN A CA 1
ATOM 659 C C . GLN A 1 92 ? 35.766 1.926 -65.456 1.00 45.59 92 GLN A C 1
ATOM 661 O O . GLN A 1 92 ? 36.395 2.023 -66.510 1.00 45.59 92 GLN A O 1
ATOM 666 N N . GLU A 1 93 ? 35.796 2.899 -64.540 1.00 42.44 93 GLU A N 1
ATOM 667 C CA . GLU A 1 93 ? 36.438 4.201 -64.804 1.00 42.44 93 GLU A CA 1
ATOM 668 C C . GLU A 1 93 ? 37.981 4.125 -64.762 1.00 42.44 93 GLU A C 1
ATOM 670 O O . GLU A 1 93 ? 38.676 4.805 -65.517 1.00 42.44 93 GLU A O 1
ATOM 675 N N . ILE A 1 94 ? 38.543 3.207 -63.966 1.00 48.81 94 ILE A N 1
ATOM 676 C CA . ILE A 1 94 ? 39.998 2.974 -63.900 1.00 48.81 94 ILE A CA 1
ATOM 677 C C . ILE A 1 94 ? 40.560 2.205 -65.107 1.00 48.81 94 ILE A C 1
ATOM 679 O O . ILE A 1 94 ? 41.771 2.240 -65.343 1.00 48.81 94 ILE A O 1
ATOM 683 N N . LYS A 1 95 ? 39.714 1.522 -65.891 1.00 46.59 95 LYS A N 1
ATOM 684 C CA . LYS A 1 95 ? 40.162 0.750 -67.059 1.00 46.59 95 LYS A CA 1
ATOM 685 C C . LYS A 1 95 ? 40.342 1.621 -68.306 1.00 46.59 95 LYS A C 1
ATOM 687 O O . LYS A 1 95 ? 41.301 1.406 -69.046 1.00 46.59 95 LYS A O 1
ATOM 692 N N . ASP A 1 96 ? 39.492 2.627 -68.504 1.00 46.12 96 ASP A N 1
ATOM 693 C CA . ASP A 1 96 ? 39.555 3.507 -69.682 1.00 46.12 96 ASP A CA 1
ATOM 694 C C . ASP A 1 96 ? 40.753 4.481 -69.616 1.00 46.12 96 ASP A C 1
ATOM 696 O O . ASP A 1 96 ? 41.453 4.713 -70.606 1.00 46.12 96 ASP A O 1
ATOM 700 N N . LEU A 1 97 ? 41.104 4.950 -68.409 1.00 52.25 97 LEU A N 1
ATOM 701 C CA . LEU A 1 97 ? 42.256 5.838 -68.203 1.00 52.25 97 LEU A CA 1
ATOM 702 C C . LEU A 1 97 ? 43.612 5.127 -68.405 1.00 52.25 97 LEU A C 1
ATOM 704 O O . LEU A 1 97 ? 44.589 5.754 -68.829 1.00 52.25 97 LEU A O 1
ATOM 708 N N . ALA A 1 98 ? 43.683 3.815 -68.153 1.00 54.38 98 ALA A N 1
ATOM 709 C CA . ALA A 1 98 ? 44.901 3.023 -68.332 1.00 54.38 98 ALA A CA 1
ATOM 710 C C . ALA A 1 98 ? 45.205 2.705 -69.812 1.00 54.38 98 ALA A C 1
ATOM 712 O O . ALA A 1 98 ? 46.376 2.703 -70.208 1.00 54.38 98 ALA A O 1
ATOM 713 N N . GLU A 1 99 ? 44.186 2.488 -70.656 1.00 53.41 99 GLU A N 1
ATOM 714 C CA . GLU A 1 99 ? 44.406 2.275 -72.097 1.00 53.41 99 GLU A CA 1
ATOM 715 C C . GLU A 1 99 ? 44.883 3.554 -72.797 1.00 53.41 99 GLU A C 1
ATOM 717 O O . GLU A 1 99 ? 45.850 3.500 -73.569 1.00 53.41 99 GLU A O 1
ATOM 722 N N . HIS A 1 100 ? 44.306 4.712 -72.461 1.00 53.78 100 HIS A N 1
ATOM 723 C CA . HIS A 1 100 ? 44.700 5.996 -73.050 1.00 53.78 100 HIS A CA 1
ATOM 724 C C . HIS A 1 100 ? 46.137 6.419 -72.695 1.00 53.78 100 HIS A C 1
ATOM 726 O O . HIS A 1 100 ? 46.845 6.975 -73.543 1.00 53.78 100 HIS A O 1
ATOM 732 N N . ALA A 1 101 ? 46.617 6.105 -71.486 1.00 55.78 101 ALA A N 1
ATOM 733 C CA . ALA A 1 101 ? 48.008 6.354 -71.099 1.00 55.78 101 ALA A CA 1
ATOM 734 C C . ALA A 1 101 ? 48.999 5.481 -71.897 1.00 55.78 101 ALA A C 1
ATOM 736 O O . ALA A 1 101 ? 50.059 5.954 -72.314 1.00 55.78 101 ALA A O 1
ATOM 737 N N . SER A 1 102 ? 48.633 4.227 -72.187 1.00 54.44 102 SER A N 1
ATOM 738 C CA . SER A 1 102 ? 49.500 3.295 -72.923 1.00 54.44 102 SER A CA 1
ATOM 739 C C . SER A 1 102 ? 49.628 3.619 -74.421 1.00 54.44 102 SER A C 1
ATOM 741 O O . SER A 1 102 ? 50.679 3.365 -75.021 1.00 54.44 102 SER A O 1
ATOM 743 N N . ALA A 1 103 ? 48.589 4.211 -75.023 1.00 55.38 103 ALA A N 1
ATOM 744 C CA . ALA A 1 103 ? 48.613 4.668 -76.412 1.00 55.38 103 ALA A CA 1
ATOM 745 C C . ALA A 1 103 ? 49.527 5.893 -76.587 1.00 55.38 103 ALA A C 1
ATOM 747 O O . ALA A 1 103 ? 50.312 5.948 -77.534 1.00 55.38 103 ALA A O 1
ATOM 748 N N . SER A 1 104 ? 49.492 6.820 -75.624 1.00 50.34 104 SER A N 1
ATOM 749 C CA . SER A 1 104 ? 50.291 8.052 -75.643 1.00 50.34 104 SER A CA 1
ATOM 750 C C . SER A 1 104 ? 51.799 7.787 -75.471 1.00 50.34 104 SER A C 1
ATOM 752 O O . SER A 1 104 ? 52.627 8.375 -76.166 1.00 50.34 104 SER A O 1
ATOM 754 N N . GLU A 1 105 ? 52.194 6.819 -74.635 1.00 51.91 105 GLU A N 1
ATOM 755 C CA . GLU A 1 105 ? 53.617 6.485 -74.433 1.00 51.91 105 GLU A CA 1
ATOM 756 C C . GLU A 1 105 ? 54.270 5.739 -75.613 1.00 51.91 105 GLU A C 1
ATOM 758 O O . GLU A 1 105 ? 55.494 5.784 -75.785 1.00 51.91 105 GLU A O 1
ATOM 763 N N . ARG A 1 106 ? 53.477 5.049 -76.444 1.00 56.81 106 ARG A N 1
ATOM 764 C CA . ARG A 1 106 ? 53.985 4.315 -77.617 1.00 56.81 106 ARG A CA 1
ATOM 765 C C . ARG A 1 106 ? 54.291 5.220 -78.809 1.00 56.81 106 ARG A C 1
ATOM 767 O O . ARG A 1 106 ? 55.168 4.870 -79.598 1.00 56.81 106 ARG A O 1
ATOM 774 N N . GLU A 1 107 ? 53.622 6.363 -78.929 1.00 50.94 107 GLU A N 1
ATOM 775 C CA . GLU A 1 107 ? 53.847 7.320 -80.020 1.00 50.94 107 GLU A CA 1
ATOM 776 C C . GLU A 1 107 ? 55.124 8.151 -79.799 1.00 50.94 107 GLU A C 1
ATOM 778 O O . GLU A 1 107 ? 55.873 8.408 -80.739 1.00 50.94 107 GLU A O 1
ATOM 783 N N . ILE A 1 108 ? 55.463 8.445 -78.539 1.00 56.00 108 ILE A N 1
ATOM 784 C CA . ILE A 1 108 ? 56.643 9.248 -78.172 1.00 56.00 108 ILE A CA 1
ATOM 785 C C . ILE A 1 108 ? 57.964 8.482 -78.375 1.00 56.00 108 ILE A C 1
ATOM 787 O O . ILE A 1 108 ? 58.989 9.092 -78.658 1.00 56.00 108 ILE A O 1
ATOM 791 N N . ARG A 1 109 ? 57.976 7.143 -78.273 1.00 54.81 109 ARG A N 1
ATOM 792 C CA . ARG A 1 109 ? 59.200 6.330 -78.478 1.00 54.81 109 ARG A CA 1
ATOM 793 C C . ARG A 1 109 ? 59.469 5.947 -79.940 1.00 54.81 109 ARG A C 1
ATOM 795 O O . ARG A 1 109 ? 60.431 5.222 -80.196 1.00 54.81 109 ARG A O 1
ATOM 802 N N . ARG A 1 110 ? 58.614 6.359 -80.883 1.00 55.97 110 ARG A N 1
ATOM 803 C CA . ARG A 1 110 ? 58.739 6.026 -82.315 1.00 55.97 110 ARG A CA 1
ATOM 804 C C . ARG A 1 110 ? 59.035 7.228 -83.223 1.00 55.97 110 ARG A C 1
ATOM 806 O O . ARG A 1 110 ? 59.182 7.007 -84.424 1.00 55.97 110 ARG A O 1
ATOM 813 N N . ALA A 1 111 ? 59.124 8.436 -82.665 1.00 48.16 111 ALA A N 1
ATOM 814 C CA . ALA A 1 111 ? 59.613 9.649 -83.325 1.00 48.16 111 ALA A CA 1
ATOM 815 C C . ALA A 1 111 ? 61.089 9.890 -82.973 1.00 48.16 111 ALA A C 1
ATOM 817 O O . ALA A 1 111 ? 61.821 10.379 -83.861 1.00 48.16 111 ALA A O 1
#

Sequence (111 aa):
MSDIIDFMERMGGDAQLSQASADELAEVLSASDLAPEMQSVVMEGNAAKLETLLGTKPMCMLVAPPGPPGTESTPVRPAVPPPPPDDAEEEQEIKDLAEHASASEREIRRA